Protein AF-A0A5N6I500-F1 (afdb_monomer_lite)

Secondary structure (DSSP, 8-state):
---PPPP-----PPPPS----------TTTTT---S---PPPSSPEEEE-GGGG-HHHHHHHHT-SSPPPPEEEEEESEEEEEETTEEEEEE--TT-EEEEEEEE--SHHHHHHHHT-

Structure (mmCIF, N/CA/C/O backbone):
data_AF-A0A5N6I500-F1
#
_entry.id   AF-A0A5N6I500-F1
#
loop_
_atom_site.group_PDB
_atom_site.id
_atom_site.type_symbol
_atom_site.label_atom_id
_atom_site.label_alt_id
_atom_site.label_comp_id
_atom_site.label_asym_id
_atom_site.label_entity_id
_atom_site.label_seq_id
_atom_site.pdbx_PDB_ins_code
_atom_site.Cartn_x
_atom_site.Cartn_y
_atom_site.Cartn_z
_atom_site.occupancy
_atom_site.B_iso_or_equiv
_atom_site.auth_seq_id
_atom_site.auth_comp_id
_atom_site.auth_asym_id
_atom_site.auth_atom_id
_atom_site.pdbx_PDB_model_num
ATOM 1 N N . MET A 1 1 ? 1.845 36.902 -52.386 1.00 38.25 1 MET A N 1
ATOM 2 C CA . MET A 1 1 ? 2.857 36.146 -51.619 1.00 38.25 1 MET A CA 1
ATOM 3 C C . MET A 1 1 ? 2.384 36.166 -50.168 1.00 38.25 1 MET A C 1
ATOM 5 O O . MET A 1 1 ? 2.437 37.224 -49.568 1.00 38.25 1 MET A O 1
ATOM 9 N N . SER A 1 2 ? 1.544 35.215 -49.733 1.00 46.75 2 SER A N 1
ATOM 10 C CA . SER A 1 2 ? 1.929 33.933 -49.088 1.00 46.75 2 SER A CA 1
ATOM 11 C C . SER A 1 2 ? 2.950 34.167 -47.969 1.00 46.75 2 SER A C 1
ATOM 13 O O . SER A 1 2 ? 4.024 34.668 -48.260 1.00 46.75 2 SER A O 1
ATOM 15 N N . GLN A 1 3 ? 2.674 33.851 -46.701 1.00 38.16 3 GLN A N 1
ATOM 16 C CA . GLN A 1 3 ? 2.391 32.494 -46.222 1.00 38.16 3 GLN A CA 1
ATOM 17 C C . GLN A 1 3 ? 1.387 32.436 -45.048 1.00 38.16 3 GLN A C 1
ATOM 19 O O . GLN A 1 3 ? 1.243 33.376 -44.272 1.00 38.16 3 GLN A O 1
ATOM 24 N N . LYS A 1 4 ? 0.689 31.294 -44.985 1.00 39.62 4 LYS A N 1
ATOM 25 C CA . LYS A 1 4 ? -0.266 30.837 -43.961 1.00 39.62 4 LYS A CA 1
ATOM 26 C C . LYS A 1 4 ? 0.452 30.383 -42.675 1.00 39.62 4 LYS A C 1
ATOM 28 O O . LYS A 1 4 ? 1.607 29.977 -42.772 1.00 39.62 4 LYS A O 1
ATOM 33 N N . PRO A 1 5 ? -0.234 30.360 -41.517 1.00 42.69 5 PRO A N 1
ATOM 34 C CA . PRO A 1 5 ? 0.260 29.692 -40.317 1.00 42.69 5 PRO A CA 1
ATOM 35 C C . PRO A 1 5 ? 0.240 28.166 -40.488 1.00 42.69 5 PRO A C 1
ATOM 37 O O . PRO A 1 5 ? -0.686 27.604 -41.076 1.00 42.69 5 PRO A O 1
ATOM 40 N N . GLU A 1 6 ? 1.305 27.536 -39.999 1.00 39.47 6 GLU A N 1
ATOM 41 C CA . GLU A 1 6 ? 1.583 26.106 -40.079 1.00 39.47 6 GLU A CA 1
ATOM 42 C C . GLU A 1 6 ? 0.637 25.303 -39.173 1.00 39.47 6 GLU A C 1
ATOM 44 O O . GLU A 1 6 ? 0.399 25.630 -38.009 1.00 39.47 6 GLU A O 1
ATOM 49 N N . GLU A 1 7 ? 0.058 24.272 -39.770 1.00 37.31 7 GLU A N 1
ATOM 50 C CA . GLU A 1 7 ? -0.974 23.390 -39.250 1.00 37.31 7 GLU A CA 1
ATOM 51 C C . GLU A 1 7 ? -0.416 22.496 -38.131 1.00 37.31 7 GLU A C 1
ATOM 53 O O . GLU A 1 7 ? 0.587 21.804 -38.300 1.00 37.31 7 GLU A O 1
ATOM 58 N N . SER A 1 8 ? -1.069 22.504 -36.965 1.00 41.53 8 SER A N 1
ATOM 59 C CA . SER A 1 8 ? -0.758 21.583 -35.873 1.00 41.53 8 SER A CA 1
ATOM 60 C C . SER A 1 8 ? -1.003 20.147 -36.327 1.00 41.53 8 SER A C 1
ATOM 62 O O . SER A 1 8 ? -2.142 19.717 -36.501 1.00 41.53 8 SER A O 1
ATOM 64 N N . LYS A 1 9 ? 0.087 19.401 -36.510 1.00 38.41 9 LYS A N 1
ATOM 65 C CA . LYS A 1 9 ? 0.081 17.982 -36.858 1.00 38.41 9 LYS A CA 1
ATOM 66 C C . LYS A 1 9 ? -0.550 17.175 -35.721 1.00 38.41 9 LYS A C 1
ATOM 68 O O . LYS A 1 9 ? 0.119 16.803 -34.759 1.00 38.41 9 LYS A O 1
ATOM 73 N N . ALA A 1 10 ? -1.851 16.923 -35.837 1.00 41.50 10 ALA A N 1
ATOM 74 C CA . ALA A 1 10 ? -2.559 15.957 -35.016 1.00 41.50 10 ALA A CA 1
ATOM 75 C C . ALA A 1 10 ? -1.898 14.581 -35.185 1.00 41.50 10 ALA A C 1
ATOM 77 O O . ALA A 1 10 ? -1.685 14.104 -36.301 1.00 41.50 10 ALA A O 1
ATOM 78 N N . LEU A 1 11 ? -1.538 13.958 -34.065 1.00 41.94 11 LEU A N 1
ATOM 79 C CA . LEU A 1 11 ? -1.021 12.598 -34.021 1.00 41.94 11 LEU A CA 1
ATOM 80 C C . LEU A 1 11 ? -2.114 11.650 -34.535 1.00 41.94 11 LEU A C 1
ATOM 82 O O . LEU A 1 11 ? -3.107 11.405 -33.854 1.00 41.94 11 LEU A O 1
ATOM 86 N N . GLN A 1 12 ? -1.946 11.145 -35.756 1.00 42.50 12 GLN A N 1
ATOM 87 C CA . GLN A 1 12 ? -2.789 10.088 -36.305 1.00 42.50 12 GLN A CA 1
ATOM 88 C C . GLN A 1 12 ? -2.531 8.795 -35.540 1.00 42.50 12 GLN A C 1
ATOM 90 O O . GLN A 1 12 ? -1.459 8.201 -35.629 1.00 42.50 12 GLN A O 1
ATOM 95 N N . ILE A 1 13 ? -3.539 8.373 -34.787 1.00 39.78 13 ILE A N 1
ATOM 96 C CA . ILE A 1 13 ? -3.591 7.065 -34.149 1.00 39.78 13 ILE A CA 1
ATOM 97 C C . ILE A 1 13 ? -3.926 6.056 -35.264 1.00 39.78 13 ILE A C 1
ATOM 99 O O . ILE A 1 13 ? -4.986 6.191 -35.883 1.00 39.78 13 ILE A O 1
ATOM 103 N N . PRO A 1 14 ? -3.044 5.097 -35.603 1.00 35.62 14 PRO A N 1
ATOM 104 C CA . PRO A 1 14 ? -3.326 4.126 -36.652 1.00 35.62 14 PRO A CA 1
ATOM 105 C C . PRO A 1 14 ? -4.468 3.195 -36.226 1.00 35.62 14 PRO A C 1
ATOM 107 O O . PRO A 1 14 ? -4.557 2.776 -35.072 1.00 35.62 14 PRO A O 1
ATOM 110 N N . GLY A 1 15 ? -5.360 2.938 -37.184 1.00 37.28 15 GLY A N 1
ATOM 111 C CA . GLY A 1 15 ? -6.703 2.401 -36.989 1.00 37.28 15 GLY A CA 1
ATOM 112 C C . GLY A 1 15 ? -6.760 1.088 -36.217 1.00 37.28 15 GLY A C 1
ATOM 113 O O . GLY A 1 15 ? -6.291 0.046 -36.673 1.00 37.28 15 GLY A O 1
ATOM 114 N N . LEU A 1 16 ? -7.405 1.163 -35.059 1.00 47.19 16 LEU A N 1
ATOM 115 C CA . LEU A 1 16 ? -7.952 0.028 -34.340 1.00 47.19 16 LEU A CA 1
ATOM 116 C C . LEU A 1 16 ? -9.181 -0.481 -35.124 1.00 47.19 16 LEU A C 1
ATOM 118 O O . LEU A 1 16 ? -10.058 0.307 -35.471 1.00 47.19 16 LEU A O 1
ATOM 122 N N . PHE A 1 17 ? -9.232 -1.799 -35.336 1.00 40.41 17 PHE A N 1
ATOM 123 C CA . PHE A 1 17 ? -10.361 -2.622 -35.807 1.00 40.41 17 PHE A CA 1
ATOM 124 C C . PHE A 1 17 ? -10.534 -2.821 -37.331 1.00 40.41 17 PHE A C 1
ATOM 126 O O . PHE A 1 17 ? -10.772 -1.865 -38.071 1.00 40.41 17 PHE A O 1
ATOM 133 N N . PRO A 1 18 ? -10.492 -4.079 -37.826 1.00 40.44 18 PRO A N 1
ATOM 134 C CA . PRO A 1 18 ? -10.952 -4.393 -39.172 1.00 40.44 18 PRO A CA 1
ATOM 135 C C . PRO A 1 18 ? -12.482 -4.292 -39.223 1.00 40.44 18 PRO A C 1
ATOM 137 O O . PRO A 1 18 ? -13.194 -4.977 -38.493 1.00 40.44 18 PRO A O 1
ATOM 140 N N . ALA A 1 19 ? -12.987 -3.428 -40.101 1.00 48.00 19 ALA A N 1
ATOM 141 C CA . ALA A 1 19 ? -14.409 -3.291 -40.373 1.00 48.00 19 ALA A CA 1
ATOM 142 C C . ALA A 1 19 ? -14.924 -4.493 -41.178 1.00 48.00 19 ALA A C 1
ATOM 144 O O . ALA A 1 19 ? -14.718 -4.563 -42.393 1.00 48.00 19 ALA A O 1
ATOM 145 N N . LYS A 1 20 ? -15.633 -5.413 -40.520 1.00 48.81 20 LYS A N 1
ATOM 146 C CA . LYS A 1 20 ? -16.766 -6.123 -41.122 1.00 48.81 20 LYS A CA 1
ATOM 147 C C . LYS A 1 20 ? -17.583 -6.841 -40.053 1.00 48.81 20 LYS A C 1
ATOM 149 O O . LYS A 1 20 ? -17.001 -7.487 -39.197 1.00 48.81 20 LYS A O 1
ATOM 154 N N . GLU A 1 21 ? -18.903 -6.736 -40.207 1.00 49.78 21 GLU A N 1
ATOM 155 C CA . GLU A 1 21 ? -19.995 -7.339 -39.423 1.00 49.78 21 GLU A CA 1
ATOM 156 C C . GLU A 1 21 ? -20.601 -6.421 -38.353 1.00 49.78 21 GLU A C 1
ATOM 158 O O . GLU A 1 21 ? -20.255 -6.443 -37.177 1.00 49.78 21 GLU A O 1
ATOM 163 N N . GLU A 1 22 ? -21.581 -5.627 -38.794 1.00 59.47 22 GLU A N 1
ATOM 164 C CA . GLU A 1 22 ? -22.693 -5.218 -37.936 1.00 59.47 22 GLU A CA 1
ATOM 165 C C . GLU A 1 22 ? -23.533 -6.464 -37.615 1.00 59.47 22 GLU A C 1
ATOM 167 O O . GLU A 1 22 ? -23.944 -7.177 -38.538 1.00 59.47 22 GLU A O 1
ATOM 172 N N . PRO A 1 23 ? -23.831 -6.726 -36.332 1.00 46.59 23 PRO A N 1
ATOM 173 C CA . PRO A 1 23 ? -25.198 -7.138 -36.053 1.00 46.59 23 PRO A CA 1
ATOM 174 C C . PRO A 1 23 ? -25.783 -6.514 -34.779 1.00 46.59 23 PRO A C 1
ATOM 176 O O . PRO A 1 23 ? -25.154 -6.416 -33.731 1.00 46.59 23 PRO A O 1
ATOM 179 N N . VAL A 1 24 ? -27.072 -6.204 -34.912 1.00 50.62 24 VAL A N 1
ATOM 180 C CA . VAL A 1 24 ? -28.053 -5.798 -33.898 1.00 50.62 24 VAL A CA 1
ATOM 181 C C . VAL A 1 24 ? -27.856 -4.395 -33.331 1.00 50.62 24 VAL A C 1
ATOM 183 O O . VAL A 1 24 ? -27.170 -4.163 -32.343 1.00 50.62 24 VAL A O 1
ATOM 186 N N . SER A 1 25 ? -28.568 -3.473 -33.981 1.00 64.88 25 SER A N 1
ATOM 187 C CA . SER A 1 25 ? -28.941 -2.139 -33.519 1.00 64.88 25 SER A CA 1
ATOM 188 C C . SER A 1 25 ? -29.128 -2.082 -32.001 1.00 64.88 25 SER A C 1
ATOM 190 O O . SER A 1 25 ? -30.209 -2.380 -31.491 1.00 64.88 25 SER A O 1
ATOM 192 N N . ALA A 1 26 ? -28.105 -1.631 -31.279 1.00 62.50 26 ALA A N 1
ATOM 193 C CA . ALA A 1 26 ? -28.348 -1.007 -29.992 1.00 62.50 26 ALA A CA 1
ATOM 194 C C . ALA A 1 26 ? -29.273 0.196 -30.268 1.00 62.50 26 ALA A C 1
ATOM 196 O O . ALA A 1 26 ? -28.950 0.992 -31.157 1.00 62.50 26 ALA A O 1
ATOM 197 N N . PRO A 1 27 ? -30.452 0.316 -29.627 1.00 69.38 27 PRO A N 1
ATOM 198 C CA . PRO A 1 27 ? -31.276 1.510 -29.769 1.00 69.38 27 PRO A CA 1
ATOM 199 C C . PRO A 1 27 ? -30.424 2.764 -29.514 1.00 69.38 27 PRO A C 1
ATOM 201 O O . PRO A 1 27 ? -29.532 2.722 -28.668 1.00 69.38 27 PRO A O 1
ATOM 204 N N . PRO A 1 28 ? -30.660 3.877 -30.225 1.00 66.38 28 PRO A N 1
ATOM 205 C CA . PRO A 1 28 ? -29.860 5.098 -30.074 1.00 66.38 28 PRO A CA 1
ATOM 206 C C . PRO A 1 28 ? -29.815 5.607 -28.623 1.00 66.38 28 PRO A C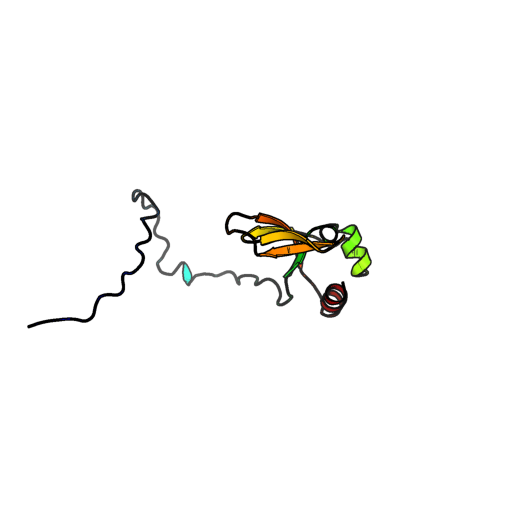 1
ATOM 208 O O . PRO A 1 28 ? -28.845 6.243 -28.217 1.00 66.38 28 PRO A O 1
ATOM 211 N N . ASP A 1 29 ? -30.814 5.243 -27.820 1.00 63.50 29 ASP A N 1
ATOM 212 C CA . ASP A 1 29 ? -30.907 5.540 -26.395 1.00 63.50 29 ASP A CA 1
ATOM 213 C C . ASP A 1 29 ? -30.167 4.546 -25.481 1.00 63.50 29 ASP A C 1
ATOM 215 O O . ASP A 1 29 ? -30.293 4.649 -24.271 1.00 63.50 29 ASP A O 1
ATOM 219 N N . TYR A 1 30 ? -29.350 3.611 -25.983 1.00 65.50 30 TYR A N 1
ATOM 220 C CA . TYR A 1 30 ? -28.656 2.612 -25.143 1.00 65.50 30 TYR A CA 1
ATOM 221 C C . TYR A 1 30 ? -27.772 3.233 -24.048 1.00 65.50 30 TYR A C 1
ATOM 223 O O . TYR A 1 30 ? -27.635 2.681 -22.959 1.00 65.50 30 TYR A O 1
ATOM 231 N N . LEU A 1 31 ? -27.162 4.395 -24.320 1.00 62.56 31 LEU A N 1
ATOM 232 C CA . LEU A 1 31 ? -26.380 5.135 -23.318 1.00 62.56 31 LEU A CA 1
ATOM 233 C C . LEU A 1 31 ? -27.259 5.870 -22.298 1.00 62.56 31 LEU A C 1
ATOM 235 O O . LEU A 1 31 ? -26.790 6.189 -21.207 1.00 62.56 31 LEU A O 1
ATOM 239 N N . LEU A 1 32 ? -28.509 6.151 -22.664 1.00 66.06 32 LEU A N 1
ATOM 240 C CA . LEU A 1 32 ? -29.484 6.897 -21.872 1.00 66.06 32 LEU A CA 1
ATOM 241 C C . LEU A 1 32 ? -30.401 5.960 -21.071 1.00 66.06 32 LEU A C 1
ATOM 243 O O . LEU A 1 32 ? -30.877 6.327 -20.003 1.00 66.06 32 LEU A O 1
ATOM 247 N N . GLN A 1 33 ? -30.577 4.727 -21.541 1.00 61.38 33 GLN A N 1
ATOM 248 C CA . GLN A 1 33 ? -31.370 3.659 -20.945 1.00 61.38 33 GLN A CA 1
ATOM 249 C C . GLN A 1 33 ? -30.529 2.815 -19.982 1.00 61.38 33 GLN A C 1
ATOM 251 O O . GLN A 1 33 ? -30.527 1.585 -20.010 1.00 61.38 33 GLN A O 1
ATOM 256 N N . ARG A 1 34 ? -29.761 3.480 -19.118 1.00 60.62 34 ARG A N 1
ATOM 257 C CA . ARG A 1 34 ? -29.176 2.800 -17.967 1.00 60.62 34 ARG A CA 1
ATOM 258 C C . ARG A 1 34 ? -30.229 2.780 -16.856 1.00 60.62 34 ARG A C 1
ATOM 260 O O . ARG A 1 34 ? -30.224 3.643 -15.988 1.00 60.62 34 ARG A O 1
ATOM 267 N N . ASP A 1 35 ? -31.148 1.816 -16.940 1.00 62.31 35 ASP A N 1
ATOM 268 C CA . ASP A 1 35 ? -32.230 1.602 -15.961 1.00 62.31 35 ASP A CA 1
ATOM 269 C C . ASP A 1 35 ? -31.709 1.174 -14.577 1.00 62.31 35 ASP A C 1
ATOM 271 O O . ASP A 1 35 ? -32.380 1.385 -13.568 1.00 62.31 35 ASP A O 1
ATOM 275 N N . GLU A 1 36 ? -30.498 0.614 -14.493 1.00 64.25 36 GLU A N 1
ATOM 276 C CA . GLU A 1 36 ? -29.910 0.266 -13.202 1.00 64.25 36 GLU A CA 1
ATOM 277 C C . GLU A 1 36 ? -29.065 1.422 -12.656 1.00 64.25 36 GLU A C 1
ATOM 279 O O . GLU A 1 36 ? -28.127 1.864 -13.336 1.00 64.25 36 GLU A O 1
ATOM 284 N N . PRO A 1 37 ? -29.340 1.914 -11.429 1.00 57.81 37 PRO A N 1
ATOM 285 C CA . PRO A 1 37 ? -28.398 2.785 -10.754 1.00 57.81 37 PRO A CA 1
ATOM 286 C C . PRO A 1 37 ? -27.064 2.046 -10.724 1.00 57.81 37 PRO A C 1
ATOM 288 O O . PRO A 1 37 ? -26.964 0.950 -10.176 1.00 57.81 37 PRO A O 1
ATOM 291 N N . VAL A 1 38 ? -26.040 2.628 -11.356 1.00 58.38 38 VAL A N 1
ATOM 292 C CA . VAL A 1 38 ? -24.672 2.166 -11.137 1.00 58.38 38 VAL A CA 1
ATOM 293 C C . VAL A 1 38 ? -24.479 2.276 -9.639 1.00 58.38 38 VAL A C 1
ATOM 295 O O . VAL A 1 38 ? -24.556 3.380 -9.099 1.00 58.38 38 VAL A O 1
ATOM 298 N N . ASP A 1 39 ? -24.307 1.136 -8.976 1.00 55.34 39 ASP A N 1
ATOM 299 C CA . ASP A 1 39 ? -23.898 1.089 -7.584 1.00 55.34 39 ASP A CA 1
ATOM 300 C C . ASP A 1 39 ? -22.490 1.682 -7.566 1.00 55.34 39 ASP A C 1
ATOM 302 O O . ASP A 1 39 ? -21.485 1.005 -7.812 1.00 55.34 39 ASP A O 1
ATOM 306 N N . PHE A 1 40 ? -22.428 3.012 -7.477 1.00 51.59 40 PHE A N 1
ATOM 307 C CA . PHE A 1 40 ? -21.171 3.712 -7.361 1.00 51.59 40 PHE A CA 1
ATOM 308 C C . PHE A 1 40 ? -20.544 3.144 -6.098 1.00 51.59 40 PHE A C 1
ATOM 310 O O . PHE A 1 40 ? -21.205 3.144 -5.052 1.00 51.59 40 PHE A O 1
ATOM 317 N N . PRO A 1 41 ? -19.309 2.616 -6.180 1.00 53.94 41 PRO A N 1
ATOM 318 C CA . PRO A 1 41 ? -18.649 2.124 -4.990 1.00 53.94 41 PRO A CA 1
ATOM 319 C C . PRO A 1 41 ? -18.726 3.237 -3.945 1.00 53.94 41 PRO A C 1
ATOM 321 O O . PRO A 1 41 ? -18.655 4.418 -4.311 1.00 53.94 41 PRO A O 1
ATOM 324 N N . PRO A 1 42 ? -18.956 2.881 -2.674 1.00 53.44 42 PRO A N 1
ATOM 325 C CA . PRO A 1 42 ? -19.251 3.873 -1.658 1.00 53.44 42 PRO A CA 1
ATOM 326 C C . PRO A 1 42 ? -18.155 4.939 -1.657 1.00 53.44 42 PRO A C 1
ATOM 328 O O . PRO A 1 42 ? -17.011 4.639 -1.997 1.00 53.44 42 PRO A O 1
ATOM 331 N N . THR A 1 43 ? -18.497 6.168 -1.261 1.00 63.47 43 THR A N 1
ATOM 332 C CA . THR A 1 43 ? -17.637 7.372 -1.219 1.00 63.47 43 THR A CA 1
ATOM 333 C C . THR A 1 43 ? -16.369 7.217 -0.361 1.00 63.47 43 THR A C 1
ATOM 335 O O . THR A 1 43 ? -15.703 8.194 -0.029 1.00 63.47 43 THR A O 1
ATOM 338 N N . PHE A 1 44 ? -16.033 6.001 0.056 1.00 63.72 44 PHE A N 1
ATOM 339 C CA . PHE A 1 44 ? -14.825 5.701 0.775 1.00 63.72 44 PHE A CA 1
ATOM 340 C C . PHE A 1 44 ? -13.654 5.453 -0.184 1.00 63.72 44 P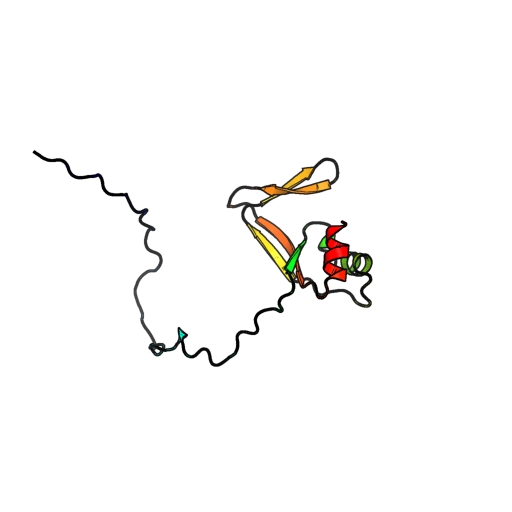HE A C 1
ATOM 342 O O . PHE A 1 44 ? -13.791 4.757 -1.194 1.00 63.72 44 PHE A O 1
ATOM 349 N N . PRO A 1 45 ? -12.476 6.000 0.137 1.00 84.12 45 PRO A N 1
ATOM 350 C CA . PRO A 1 45 ? -11.276 5.814 -0.662 1.00 84.12 45 PRO A CA 1
ATOM 351 C C . PRO A 1 45 ? -10.847 4.339 -0.738 1.00 84.12 45 PRO A C 1
ATOM 353 O O . PRO A 1 45 ? -10.852 3.603 0.252 1.00 84.12 45 PRO A O 1
ATOM 356 N N . VAL A 1 46 ? -10.421 3.918 -1.931 1.00 88.88 46 VAL A N 1
ATOM 357 C CA . VAL A 1 46 ? -9.777 2.619 -2.159 1.00 88.88 46 VAL A CA 1
ATOM 358 C C . VAL A 1 46 ? -8.269 2.796 -2.026 1.00 88.88 46 VAL A C 1
ATOM 360 O O . VAL A 1 46 ? -7.672 3.588 -2.752 1.00 88.88 46 VAL A O 1
ATOM 363 N N . TYR A 1 47 ? -7.652 2.042 -1.119 1.00 91.56 47 TYR A N 1
ATOM 364 C CA . TYR A 1 47 ? -6.208 2.080 -0.894 1.00 91.56 47 TYR A CA 1
ATOM 365 C C . TYR A 1 47 ? -5.546 0.911 -1.609 1.00 91.56 47 TYR A C 1
ATOM 367 O O . TYR A 1 47 ? -6.013 -0.226 -1.517 1.00 91.56 47 TYR A O 1
ATOM 375 N N . TYR A 1 48 ? -4.454 1.192 -2.317 1.00 92.94 48 TYR A N 1
ATOM 376 C CA . TYR A 1 48 ? -3.601 0.180 -2.927 1.00 92.94 48 TYR A CA 1
ATOM 377 C C . TYR A 1 48 ? -2.436 -0.152 -1.995 1.00 92.94 48 TYR A C 1
ATOM 379 O O . TYR A 1 48 ? -1.715 0.733 -1.539 1.00 92.94 48 TYR A O 1
ATOM 387 N N . PHE A 1 49 ? -2.235 -1.441 -1.752 1.00 92.44 49 PHE A N 1
ATOM 388 C CA . PHE A 1 49 ? -1.155 -1.979 -0.946 1.00 92.44 49 PHE A CA 1
ATOM 389 C C . PHE A 1 49 ? -0.229 -2.841 -1.796 1.00 92.44 49 PHE A C 1
ATOM 391 O O . PHE A 1 49 ? -0.670 -3.649 -2.616 1.00 92.44 49 PHE A O 1
ATOM 398 N N . TYR A 1 50 ? 1.066 -2.713 -1.532 1.00 90.69 50 TYR A N 1
ATOM 399 C CA . TYR A 1 50 ? 2.124 -3.549 -2.084 1.00 90.69 50 TYR A CA 1
ATOM 400 C C . TYR A 1 50 ? 2.955 -4.142 -0.937 1.00 90.69 50 TYR A C 1
ATOM 402 O O . TYR A 1 50 ? 2.938 -3.644 0.189 1.00 90.69 50 TYR A O 1
ATOM 410 N N . GLY A 1 51 ? 3.661 -5.243 -1.197 1.00 83.69 51 GLY A N 1
ATOM 411 C CA . GLY A 1 51 ? 4.518 -5.875 -0.190 1.00 83.69 51 GLY A CA 1
ATOM 412 C C . GLY A 1 51 ? 3.738 -6.482 0.983 1.00 83.69 51 GLY A C 1
ATOM 413 O O . GLY A 1 51 ? 2.791 -7.237 0.781 1.00 83.69 51 GLY A O 1
ATOM 414 N N . THR A 1 52 ? 4.152 -6.190 2.215 1.00 81.44 52 THR A N 1
ATOM 415 C CA . THR A 1 52 ? 3.666 -6.845 3.447 1.00 81.44 52 THR A CA 1
ATOM 416 C C . THR A 1 52 ? 2.182 -6.594 3.733 1.00 81.44 52 THR A C 1
ATOM 418 O O . THR A 1 52 ? 1.468 -7.515 4.136 1.00 81.44 52 THR A O 1
ATOM 421 N N . LEU A 1 53 ? 1.681 -5.396 3.412 1.00 82.94 53 LEU A N 1
ATOM 422 C CA . LEU A 1 53 ? 0.277 -5.005 3.597 1.00 82.94 53 LEU A CA 1
ATOM 423 C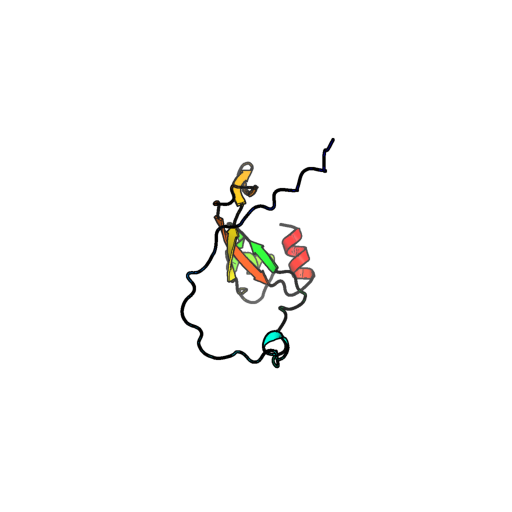 C . LEU A 1 53 ? -0.709 -5.728 2.660 1.00 82.94 53 LEU A C 1
ATOM 425 O O . LEU A 1 53 ? -1.919 -5.591 2.815 1.00 82.94 53 LEU A O 1
ATOM 429 N N . THR A 1 54 ? -0.221 -6.553 1.728 1.00 87.25 54 THR A N 1
ATOM 430 C CA . THR A 1 54 ? -1.076 -7.465 0.945 1.00 87.25 54 THR A CA 1
ATOM 431 C C . THR A 1 54 ? -1.589 -8.661 1.761 1.00 87.25 54 THR A C 1
ATOM 433 O O . THR A 1 54 ? -2.448 -9.406 1.294 1.00 87.25 54 THR A O 1
ATOM 436 N N . SER A 1 55 ? -1.102 -8.853 2.994 1.00 89.62 55 SER A N 1
ATOM 437 C CA . SER A 1 55 ? -1.586 -9.892 3.904 1.00 89.62 55 SER A CA 1
ATOM 438 C C . SER A 1 55 ? -2.838 -9.447 4.669 1.00 89.62 55 SER A C 1
ATOM 440 O O . SER A 1 55 ? -2.793 -8.516 5.476 1.00 89.62 55 SER A O 1
ATOM 442 N N . THR A 1 56 ? -3.945 -10.179 4.499 1.00 91.12 56 THR A N 1
ATOM 443 C CA . THR A 1 56 ? -5.207 -9.953 5.233 1.00 91.12 56 THR A CA 1
ATOM 444 C C . THR A 1 56 ? -5.025 -10.017 6.749 1.00 91.12 56 THR A C 1
ATOM 446 O O . THR A 1 56 ? -5.619 -9.222 7.477 1.00 91.12 56 THR A O 1
ATOM 449 N N . ALA A 1 57 ? -4.168 -10.920 7.232 1.00 91.25 57 ALA A N 1
ATOM 450 C CA . ALA A 1 57 ? -3.885 -11.090 8.652 1.00 91.25 57 ALA A CA 1
ATOM 451 C C . ALA A 1 57 ? -3.141 -9.884 9.248 1.00 91.25 57 ALA A C 1
ATOM 453 O O . ALA A 1 57 ? -3.460 -9.452 10.359 1.00 91.25 57 ALA A O 1
ATOM 454 N N . GLN A 1 58 ? -2.179 -9.312 8.513 1.00 90.19 58 GLN A N 1
ATOM 455 C CA . GLN A 1 58 ? -1.503 -8.086 8.948 1.00 90.19 58 GLN A CA 1
ATOM 456 C C . GLN A 1 58 ? -2.468 -6.906 8.967 1.00 90.19 58 GLN A C 1
ATOM 458 O O . GLN A 1 58 ? -2.532 -6.186 9.961 1.00 90.19 58 GLN A O 1
ATOM 463 N N . LEU A 1 59 ? -3.265 -6.754 7.909 1.00 90.62 59 LEU A N 1
ATOM 464 C CA . LEU A 1 59 ? -4.213 -5.653 7.805 1.00 90.62 59 LEU A CA 1
ATOM 465 C C . LEU A 1 59 ? -5.281 -5.717 8.905 1.00 90.62 59 LEU A C 1
ATOM 467 O O . LEU A 1 59 ? -5.585 -4.701 9.523 1.00 90.62 59 LEU A O 1
ATOM 471 N N . LYS A 1 60 ? -5.776 -6.920 9.232 1.00 92.81 60 LYS A N 1
ATOM 472 C CA . LYS A 1 60 ? -6.664 -7.149 10.382 1.00 92.81 60 LYS A CA 1
ATOM 473 C C . LYS A 1 60 ? -6.051 -6.619 11.679 1.00 92.81 60 LYS A C 1
ATOM 475 O O . LYS A 1 60 ? -6.743 -5.958 12.444 1.00 92.81 60 LYS A O 1
ATOM 480 N N . ARG A 1 61 ? -4.776 -6.934 11.931 1.00 91.44 61 ARG A N 1
ATOM 481 C CA . ARG A 1 61 ? -4.071 -6.529 13.154 1.00 91.44 61 ARG A CA 1
ATOM 482 C C . ARG A 1 61 ? -3.868 -5.019 13.223 1.00 91.44 61 ARG A C 1
ATOM 484 O O . ARG A 1 61 ? -4.040 -4.456 14.289 1.00 91.44 61 ARG A O 1
ATOM 491 N N . ILE A 1 62 ? -3.502 -4.384 12.113 1.00 90.50 62 ILE A N 1
ATOM 492 C CA . ILE A 1 62 ? -3.266 -2.935 12.061 1.00 90.50 62 ILE A CA 1
ATOM 493 C C . ILE A 1 62 ? -4.571 -2.156 12.250 1.00 90.50 62 ILE A C 1
ATOM 495 O O . ILE A 1 62 ? -4.601 -1.148 12.945 1.00 90.50 62 ILE A O 1
ATOM 499 N N . LEU A 1 63 ? -5.653 -2.628 11.630 1.00 90.69 63 LEU A N 1
ATOM 500 C CA . LEU A 1 63 ? -6.955 -1.971 11.693 1.00 90.69 63 LEU A CA 1
ATOM 501 C C . LEU A 1 63 ? -7.766 -2.345 12.946 1.00 90.69 63 LEU A C 1
ATOM 503 O O . LEU A 1 63 ? -8.798 -1.727 13.200 1.00 90.69 63 LEU A O 1
ATOM 507 N N . ASP A 1 64 ? -7.299 -3.309 13.747 1.00 91.50 64 ASP A N 1
ATOM 508 C CA . ASP A 1 64 ? -8.021 -3.925 14.873 1.00 91.50 64 ASP A CA 1
ATOM 509 C C . ASP A 1 64 ? -9.383 -4.518 14.471 1.00 91.50 64 ASP A C 1
ATOM 511 O O . ASP A 1 64 ? -10.376 -4.433 15.195 1.00 91.50 64 ASP A O 1
ATOM 515 N N . LEU A 1 65 ? -9.450 -5.137 13.288 1.00 90.62 65 LEU A N 1
ATOM 516 C CA . LEU A 1 65 ? -10.696 -5.707 12.783 1.00 90.62 65 LEU A CA 1
ATOM 517 C C . LEU A 1 65 ? -11.037 -7.030 13.490 1.00 90.62 65 LEU A C 1
ATOM 519 O O . LEU A 1 65 ? -10.160 -7.872 13.710 1.00 90.62 65 LEU A O 1
ATOM 523 N N . PRO A 1 66 ? -12.327 -7.307 13.762 1.00 91.06 66 PRO A N 1
ATOM 524 C CA . PRO A 1 66 ? -12.744 -8.570 14.374 1.00 91.06 66 PRO A CA 1
ATOM 525 C C . PRO A 1 66 ? -12.503 -9.771 13.442 1.00 91.06 66 PRO A C 1
ATOM 527 O O . PRO A 1 66 ? -12.147 -10.867 13.888 1.00 91.06 66 PRO A O 1
ATOM 530 N N . LYS A 1 67 ? -12.627 -9.558 12.126 1.00 92.75 67 LYS A N 1
ATOM 531 C CA . LYS A 1 67 ? -12.437 -10.560 11.069 1.00 92.75 67 LYS A CA 1
ATOM 532 C C . LYS A 1 67 ? -11.424 -10.067 10.038 1.00 92.75 67 LYS A C 1
ATOM 534 O O . LYS A 1 67 ? -11.216 -8.869 9.892 1.00 92.75 67 LYS A O 1
ATOM 539 N N . GLU A 1 68 ? -10.807 -11.003 9.324 1.00 91.00 68 GLU A N 1
ATOM 540 C CA . GLU A 1 68 ? -9.950 -10.677 8.188 1.00 91.00 68 GLU A CA 1
ATOM 541 C C . GLU A 1 68 ? -10.710 -9.890 7.104 1.00 91.00 68 GLU A C 1
ATOM 543 O O . GLU A 1 68 ? -11.806 -10.306 6.699 1.00 91.00 68 GLU A O 1
ATOM 548 N N . PRO A 1 69 ? -10.149 -8.759 6.640 1.00 91.44 69 PRO A N 1
ATOM 549 C CA . PRO A 1 69 ? -10.737 -7.972 5.570 1.00 91.44 69 PRO A CA 1
ATOM 550 C C . PRO A 1 69 ? -10.636 -8.697 4.224 1.00 91.44 69 PRO A C 1
ATOM 552 O O . PRO A 1 69 ? -9.734 -9.502 3.994 1.00 91.44 69 PRO A O 1
ATOM 555 N N . GLN A 1 70 ? -11.547 -8.373 3.305 1.00 91.31 70 GLN A N 1
ATOM 556 C CA . GLN A 1 70 ? -11.437 -8.822 1.919 1.00 91.31 70 GLN A CA 1
ATOM 557 C C . GLN A 1 70 ? -10.507 -7.890 1.146 1.00 91.31 70 GLN A C 1
ATOM 559 O O . GLN A 1 70 ? -10.806 -6.708 0.977 1.00 91.31 70 GLN A O 1
ATOM 564 N N . LEU A 1 71 ? -9.402 -8.449 0.660 1.00 91.81 71 LEU A N 1
ATOM 565 C CA . LEU A 1 71 ? -8.486 -7.791 -0.261 1.00 91.81 71 LEU A CA 1
ATOM 566 C C . LEU A 1 71 ? -8.790 -8.226 -1.693 1.00 91.81 71 LEU A C 1
ATOM 568 O O . LEU A 1 71 ? -9.002 -9.411 -1.958 1.00 91.81 71 LEU A O 1
ATOM 572 N N . ARG A 1 72 ? -8.800 -7.271 -2.624 1.00 92.56 72 ARG A N 1
ATOM 573 C CA . ARG A 1 72 ? -8.913 -7.561 -4.057 1.00 92.56 72 ARG A CA 1
ATOM 574 C C . ARG A 1 72 ? -7.539 -7.475 -4.695 1.00 92.56 72 ARG A C 1
ATOM 576 O O . ARG A 1 72 ? -6.816 -6.522 -4.449 1.00 92.56 72 ARG A O 1
ATOM 583 N N . LYS A 1 73 ? -7.172 -8.449 -5.527 1.00 93.50 73 LYS A N 1
ATOM 584 C CA . LYS A 1 73 ? -5.930 -8.353 -6.304 1.00 93.50 73 LYS A CA 1
ATOM 585 C C . LYS A 1 73 ? -6.013 -7.164 -7.256 1.00 93.50 73 LYS A C 1
ATOM 587 O O . LYS A 1 73 ? -7.061 -6.936 -7.858 1.00 93.50 73 LYS A O 1
ATOM 592 N N . ALA A 1 74 ? -4.919 -6.424 -7.366 1.00 94.25 74 ALA A N 1
ATOM 593 C CA . ALA A 1 74 ? -4.829 -5.244 -8.210 1.00 94.25 74 ALA A CA 1
ATOM 594 C C . ALA A 1 74 ? -3.420 -5.099 -8.778 1.00 94.25 74 ALA A C 1
ATOM 596 O O . ALA A 1 74 ? -2.458 -5.608 -8.204 1.00 94.25 74 ALA A O 1
ATOM 597 N N . GLU A 1 75 ? -3.314 -4.376 -9.885 1.00 94.69 75 GLU A N 1
ATOM 598 C CA . GLU A 1 75 ? -2.060 -4.100 -10.576 1.00 94.69 75 GLU A CA 1
ATOM 599 C C . GLU A 1 75 ? -1.989 -2.613 -10.905 1.00 94.69 75 GLU A C 1
ATOM 601 O O . GLU A 1 75 ? -3.009 -1.991 -11.217 1.00 94.69 75 GLU A O 1
ATOM 606 N N . VAL A 1 76 ? -0.790 -2.041 -10.817 1.00 93.69 76 VAL A N 1
ATOM 607 C CA . VAL A 1 76 ? -0.533 -0.647 -11.183 1.00 93.69 76 VAL A CA 1
ATOM 608 C C . VAL A 1 76 ? 0.599 -0.609 -12.203 1.00 93.69 76 VAL A C 1
ATOM 610 O O . VAL A 1 76 ? 1.696 -1.102 -11.938 1.00 93.69 76 VAL A O 1
ATOM 613 N N . ASN A 1 77 ? 0.312 -0.023 -13.364 1.00 95.75 77 ASN A N 1
ATOM 614 C CA . ASN A 1 77 ? 1.253 0.140 -14.473 1.00 95.75 77 ASN A CA 1
ATOM 615 C C . ASN A 1 77 ? 2.011 1.468 -14.344 1.00 95.75 77 ASN A C 1
ATOM 617 O O . ASN A 1 77 ? 1.458 2.439 -13.824 1.00 95.75 77 ASN A O 1
ATOM 621 N N . GLY A 1 78 ? 3.233 1.550 -14.868 1.00 95.75 78 GLY A N 1
ATOM 622 C CA . GLY A 1 78 ? 4.044 2.770 -14.799 1.00 95.75 78 GLY A CA 1
ATOM 623 C C . GLY A 1 78 ? 4.861 2.909 -13.513 1.00 95.75 78 GLY A C 1
ATOM 624 O O . GLY A 1 78 ? 5.444 3.966 -13.270 1.00 95.75 78 GLY A O 1
ATOM 625 N N . PHE A 1 79 ? 4.889 1.874 -12.671 1.00 95.69 79 PHE A N 1
ATOM 626 C CA . PHE A 1 79 ? 5.585 1.884 -11.387 1.00 95.69 79 PHE A CA 1
ATOM 627 C C . PHE A 1 79 ? 6.518 0.690 -11.267 1.00 95.69 79 PHE A C 1
ATOM 629 O O . PHE A 1 79 ? 6.290 -0.362 -11.854 1.00 95.69 79 PHE A O 1
ATOM 636 N N . ALA A 1 80 ? 7.548 0.854 -10.449 1.00 94.44 80 ALA A N 1
ATOM 637 C CA . ALA A 1 80 ? 8.471 -0.202 -10.077 1.00 94.44 80 ALA A CA 1
ATOM 638 C C . ALA A 1 80 ? 8.659 -0.222 -8.556 1.00 94.44 80 ALA A C 1
ATOM 640 O O . ALA A 1 80 ? 8.383 0.758 -7.862 1.00 94.44 80 ALA A O 1
ATOM 641 N N . ILE A 1 81 ? 9.145 -1.346 -8.031 1.00 92.62 81 ILE A N 1
ATOM 642 C CA . ILE A 1 81 ? 9.564 -1.451 -6.632 1.00 92.62 81 ILE A CA 1
ATOM 643 C C . ILE A 1 81 ? 11.078 -1.281 -6.564 1.00 92.62 81 ILE A C 1
ATOM 645 O O . ILE A 1 81 ? 11.823 -2.054 -7.165 1.00 92.62 81 ILE A O 1
ATOM 649 N N . ALA A 1 82 ? 11.530 -0.298 -5.792 1.00 91.88 82 ALA A N 1
ATOM 650 C CA . ALA A 1 82 ? 12.938 -0.088 -5.481 1.00 91.88 82 ALA A CA 1
ATOM 651 C C . ALA A 1 82 ? 13.179 -0.179 -3.973 1.00 91.88 82 ALA A C 1
ATOM 653 O O . ALA A 1 82 ? 12.259 -0.049 -3.171 1.00 91.88 82 ALA A O 1
ATOM 654 N N . LYS A 1 83 ? 14.428 -0.415 -3.571 1.00 90.81 83 LYS A N 1
ATOM 655 C CA . LYS A 1 83 ? 14.804 -0.395 -2.155 1.00 90.81 83 LYS A CA 1
ATOM 656 C C . LYS A 1 83 ? 15.126 1.026 -1.715 1.00 90.81 83 LYS A C 1
ATOM 658 O O . LYS A 1 83 ? 15.985 1.676 -2.306 1.00 90.81 83 LYS A O 1
ATOM 663 N N . TRP A 1 84 ? 14.493 1.461 -0.636 1.00 87.38 84 TRP A N 1
ATOM 664 C CA . TRP A 1 84 ? 14.858 2.646 0.120 1.00 87.38 84 TRP A CA 1
ATOM 665 C C . TRP A 1 84 ? 15.432 2.204 1.472 1.00 87.38 84 TRP A C 1
ATOM 667 O O . TRP A 1 84 ? 14.714 1.997 2.450 1.00 87.38 84 TRP A O 1
ATOM 677 N N . GLY A 1 85 ? 16.744 1.950 1.486 1.00 89.06 85 GLY A N 1
ATOM 678 C CA . GLY A 1 85 ? 17.389 1.223 2.582 1.00 89.06 85 GLY A CA 1
ATOM 679 C C . GLY A 1 85 ? 16.882 -0.221 2.646 1.00 89.06 85 GLY A C 1
ATOM 680 O O . GLY A 1 85 ? 16.930 -0.939 1.645 1.00 89.06 85 GLY A O 1
ATOM 681 N N . ASP A 1 86 ? 16.366 -0.624 3.806 1.00 86.75 86 ASP A N 1
ATOM 682 C CA . ASP A 1 86 ? 15.792 -1.959 4.026 1.00 86.75 86 ASP A CA 1
ATOM 683 C C . ASP A 1 86 ? 14.313 -2.072 3.614 1.00 86.75 86 ASP A C 1
ATOM 685 O O . ASP A 1 86 ? 13.754 -3.171 3.611 1.00 86.75 86 ASP A O 1
ATOM 689 N N . TYR A 1 87 ? 13.673 -0.963 3.227 1.00 84.12 87 TYR A N 1
ATOM 690 C CA . TYR A 1 87 ? 12.246 -0.929 2.908 1.00 84.12 87 TYR A CA 1
ATOM 691 C C . TYR A 1 87 ? 11.998 -0.918 1.394 1.00 84.12 87 TYR A C 1
ATOM 693 O O . TYR A 1 87 ? 12.615 -0.128 0.676 1.00 84.12 87 TYR A O 1
ATOM 701 N N . PRO A 1 88 ? 11.095 -1.763 0.864 1.00 89.38 88 PRO A N 1
ATOM 702 C CA . PRO A 1 88 ? 10.636 -1.632 -0.512 1.00 89.38 88 PRO A CA 1
ATOM 703 C C . PRO A 1 88 ? 9.735 -0.398 -0.642 1.00 89.38 88 PRO A C 1
ATOM 705 O O . PRO A 1 88 ? 8.814 -0.215 0.148 1.00 89.38 88 PRO A O 1
ATOM 708 N N . ALA A 1 89 ? 9.977 0.417 -1.662 1.00 90.94 89 ALA A N 1
ATOM 709 C CA . ALA A 1 89 ? 9.213 1.614 -1.977 1.00 90.94 89 ALA A CA 1
ATOM 710 C C . ALA A 1 89 ? 8.721 1.564 -3.426 1.00 90.94 89 ALA A C 1
ATOM 712 O O . ALA A 1 89 ? 9.444 1.141 -4.333 1.00 90.94 89 ALA A O 1
ATOM 713 N N . LEU A 1 90 ? 7.486 2.014 -3.633 1.00 92.56 90 LEU A N 1
ATOM 714 C CA . LEU A 1 90 ? 6.918 2.210 -4.961 1.00 92.56 90 LEU A CA 1
ATOM 715 C C . LEU A 1 90 ? 7.491 3.494 -5.570 1.00 92.56 90 LEU A C 1
ATOM 717 O O . LEU A 1 90 ? 7.369 4.569 -4.987 1.00 92.56 90 LEU A O 1
ATOM 721 N N . ILE A 1 91 ? 8.111 3.379 -6.739 1.00 94.19 91 ILE A N 1
ATOM 722 C CA . ILE A 1 91 ? 8.704 4.495 -7.477 1.00 94.19 91 ILE A CA 1
ATOM 723 C C . ILE A 1 91 ? 8.145 4.552 -8.895 1.00 94.19 91 ILE A C 1
ATOM 725 O O . ILE A 1 91 ? 7.635 3.557 -9.413 1.00 94.19 91 ILE A O 1
ATOM 729 N N . ASN A 1 92 ? 8.270 5.709 -9.541 1.00 95.31 92 ASN A N 1
ATOM 730 C CA . ASN A 1 92 ? 7.972 5.842 -10.962 1.00 95.31 92 ASN A CA 1
ATOM 731 C C . ASN A 1 92 ? 8.867 4.888 -11.767 1.00 95.31 92 ASN A C 1
ATOM 733 O O . ASN A 1 92 ? 10.094 4.930 -11.656 1.00 95.31 92 ASN A O 1
ATOM 737 N N . GLY A 1 93 ? 8.230 4.028 -12.555 1.00 94.19 93 GLY A N 1
ATOM 738 C CA . GLY A 1 93 ? 8.872 3.093 -13.467 1.00 94.19 93 GLY A CA 1
ATOM 739 C C . GLY A 1 93 ? 8.659 3.503 -14.920 1.00 94.19 93 GLY A C 1
ATOM 740 O O . GLY A 1 93 ? 8.267 4.630 -15.232 1.00 94.19 93 GLY A O 1
ATOM 741 N N . LYS A 1 94 ? 8.920 2.565 -15.823 1.00 95.62 94 LYS A N 1
ATOM 742 C CA . LYS A 1 94 ? 8.560 2.673 -17.237 1.00 95.62 94 LYS A CA 1
ATOM 743 C C . LYS A 1 94 ? 7.097 2.310 -17.440 1.00 95.62 94 LYS A C 1
ATOM 745 O O . LYS A 1 94 ? 6.487 1.668 -16.592 1.00 95.62 94 LYS A O 1
ATOM 750 N N . GLN A 1 95 ? 6.535 2.687 -18.584 1.00 93.69 95 GLN A N 1
ATOM 751 C CA . GLN A 1 95 ? 5.126 2.437 -18.886 1.00 93.69 95 GLN A CA 1
ATOM 752 C C . GLN A 1 95 ? 4.777 0.941 -18.896 1.00 93.69 95 GLN A C 1
ATOM 754 O O . GLN A 1 95 ? 3.676 0.568 -18.499 1.00 93.69 95 GLN A O 1
ATOM 759 N N . GLU A 1 96 ? 5.720 0.101 -19.318 1.00 95.31 96 GLU A N 1
ATOM 760 C CA . GLU A 1 96 ? 5.613 -1.357 -19.302 1.00 95.31 96 GLU A CA 1
ATOM 761 C C . GLU A 1 96 ? 5.822 -2.003 -17.923 1.00 95.31 96 GLU A C 1
ATOM 763 O O . GLU A 1 96 ? 5.542 -3.193 -17.772 1.00 95.31 96 GLU A O 1
ATOM 768 N N . ASP A 1 97 ? 6.306 -1.257 -16.925 1.00 96.06 97 ASP A N 1
ATOM 769 C CA . ASP A 1 97 ? 6.527 -1.807 -15.590 1.00 96.06 97 ASP A CA 1
ATOM 770 C C . ASP A 1 97 ? 5.188 -1.945 -14.858 1.00 96.06 97 ASP A C 1
ATOM 772 O O . ASP A 1 97 ? 4.392 -1.003 -14.785 1.00 96.06 97 ASP A O 1
ATOM 776 N N . VAL A 1 98 ? 4.951 -3.133 -14.303 1.00 95.44 98 VAL A N 1
ATOM 777 C CA . VAL A 1 98 ? 3.721 -3.472 -13.584 1.00 95.44 98 VAL A CA 1
ATOM 778 C C . VAL A 1 98 ? 4.067 -3.945 -12.184 1.00 95.44 98 VAL A C 1
ATOM 780 O O . VAL A 1 98 ? 4.874 -4.858 -12.000 1.00 95.44 98 VAL A O 1
ATOM 783 N N . VAL A 1 99 ? 3.412 -3.356 -11.187 1.00 95.25 99 VAL A N 1
ATOM 784 C CA . VAL A 1 99 ? 3.481 -3.818 -9.800 1.00 95.25 99 VAL A CA 1
ATOM 785 C C . VAL A 1 99 ? 2.163 -4.469 -9.428 1.00 95.25 99 VAL A C 1
ATOM 787 O O . VAL A 1 99 ? 1.108 -3.841 -9.483 1.00 95.25 99 VAL A O 1
ATOM 790 N N . THR A 1 100 ? 2.239 -5.729 -9.009 1.00 94.88 100 THR A N 1
ATOM 791 C CA . THR A 1 100 ? 1.109 -6.471 -8.449 1.00 94.88 100 THR A CA 1
ATOM 792 C C . THR A 1 100 ? 0.965 -6.183 -6.960 1.00 94.88 100 THR A C 1
ATOM 794 O O . THR A 1 100 ? 1.951 -6.197 -6.217 1.00 94.88 100 THR A O 1
ATOM 797 N N .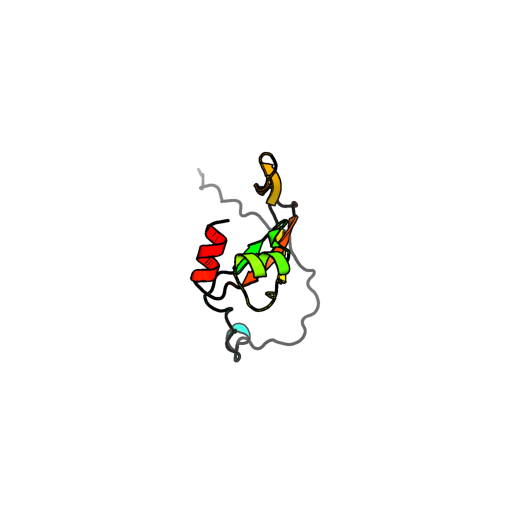 GLY A 1 101 ? -0.267 -6.029 -6.503 1.00 94.19 101 GLY A N 1
ATOM 798 C CA . GLY A 1 101 ? -0.586 -5.777 -5.109 1.00 94.19 101 GLY A CA 1
ATOM 799 C C . GLY A 1 101 ? -2.020 -6.157 -4.780 1.00 94.19 101 GLY A C 1
ATOM 800 O O . GLY A 1 101 ? -2.605 -7.093 -5.336 1.00 94.19 101 GLY A O 1
ATOM 801 N N . SER A 1 102 ? -2.599 -5.456 -3.817 1.00 94.75 102 SER A N 1
ATOM 802 C CA . SER A 1 102 ? -3.985 -5.660 -3.415 1.00 94.75 102 SER A CA 1
ATOM 803 C C . SER A 1 102 ? -4.634 -4.354 -3.005 1.00 94.75 102 SER A C 1
ATOM 805 O O . SER A 1 102 ? -3.983 -3.488 -2.436 1.00 94.75 102 SER A O 1
ATOM 807 N N . THR A 1 103 ? -5.922 -4.215 -3.276 1.00 93.56 103 THR A N 1
ATOM 808 C CA . THR A 1 103 ? -6.722 -3.076 -2.852 1.00 93.56 103 THR A CA 1
ATOM 809 C C . THR A 1 103 ? -7.620 -3.436 -1.687 1.00 93.56 103 THR A C 1
ATOM 811 O O . THR A 1 103 ?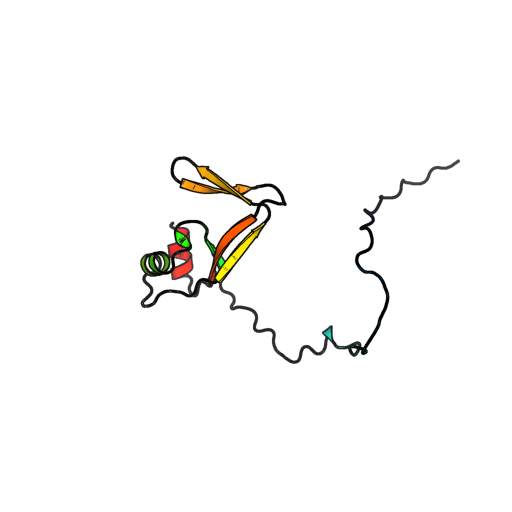 -8.146 -4.551 -1.583 1.00 93.56 103 THR A O 1
ATOM 814 N N . TYR A 1 104 ? -7.807 -2.453 -0.817 1.00 92.31 104 TYR A N 1
ATOM 815 C CA . TYR A 1 104 ? -8.738 -2.504 0.292 1.00 92.31 104 TYR A CA 1
ATOM 816 C C . TYR A 1 104 ? -9.712 -1.338 0.192 1.00 92.31 104 TYR A C 1
ATOM 818 O O . TYR A 1 104 ? -9.314 -0.192 -0.030 1.00 92.31 104 TYR A O 1
ATOM 826 N N . LEU A 1 105 ? -10.995 -1.651 0.358 1.00 91.38 105 LEU A N 1
ATOM 827 C CA . LEU A 1 105 ? -12.029 -0.645 0.521 1.00 91.38 105 LEU A CA 1
ATOM 828 C C . LEU A 1 105 ? -12.069 -0.251 1.994 1.00 91.38 105 LEU A C 1
ATOM 830 O O . LEU A 1 105 ? -12.527 -1.037 2.827 1.00 91.38 105 LEU A O 1
ATOM 834 N N . VAL A 1 106 ? -11.590 0.954 2.287 1.00 89.44 106 VAL A N 1
ATOM 835 C CA . VAL A 1 106 ? -11.663 1.529 3.629 1.00 89.44 106 VAL A CA 1
ATOM 836 C C . VAL A 1 106 ? -13.123 1.796 3.972 1.00 89.44 106 VAL A C 1
ATOM 838 O O . VAL A 1 106 ? -13.888 2.213 3.109 1.00 89.44 106 VAL A O 1
ATOM 841 N N . LYS A 1 107 ? -13.542 1.513 5.206 1.00 87.56 107 LYS A N 1
ATOM 842 C CA . LYS A 1 107 ? -14.958 1.625 5.607 1.00 87.56 107 LYS A CA 1
ATOM 843 C C . LYS A 1 107 ? -15.243 2.769 6.573 1.00 87.56 107 LYS A C 1
ATOM 845 O O . LYS A 1 107 ? -16.407 3.093 6.791 1.00 87.56 107 LYS A O 1
ATOM 850 N N . SER A 1 108 ? -14.209 3.363 7.161 1.00 88.31 108 SER A N 1
ATOM 851 C CA . SER A 1 108 ? -14.337 4.457 8.123 1.00 88.31 108 SER A CA 1
ATOM 852 C C . SER A 1 108 ? -13.134 5.396 8.074 1.00 88.31 108 SER A C 1
ATOM 854 O O . SER A 1 108 ? -12.053 5.035 7.606 1.00 88.31 108 SER A O 1
ATOM 856 N N . GLU A 1 109 ? -13.315 6.611 8.589 1.00 87.00 109 GLU A N 1
ATOM 857 C CA . GLU A 1 109 ? -12.216 7.568 8.731 1.00 87.00 109 GLU A CA 1
ATOM 858 C C . GLU A 1 109 ? -11.145 7.054 9.706 1.00 87.00 109 GLU A C 1
ATOM 860 O O . GLU A 1 109 ? -9.959 7.232 9.459 1.00 87.00 109 GLU A O 1
ATOM 865 N N . GLU A 1 110 ? -11.541 6.336 10.759 1.00 88.31 110 GLU A N 1
ATOM 866 C CA . GLU A 1 110 ? -10.613 5.714 11.711 1.00 88.31 110 GLU A CA 1
ATOM 867 C C . GLU A 1 110 ? -9.690 4.693 11.028 1.00 88.31 110 GLU A C 1
ATOM 869 O O . GLU A 1 110 ? -8.486 4.672 11.287 1.00 88.31 110 GLU A O 1
ATOM 874 N N . GLU A 1 111 ? -10.224 3.869 10.118 1.00 89.00 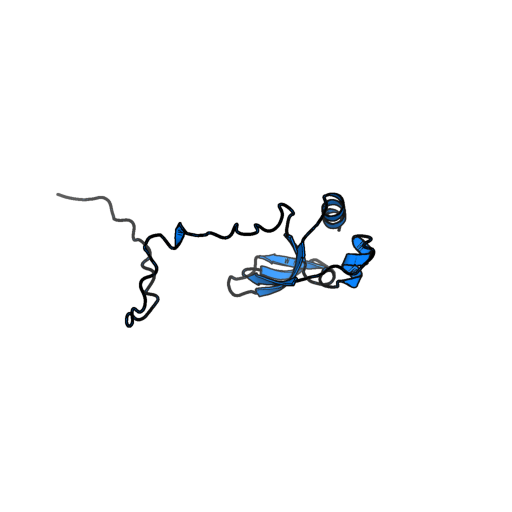111 GLU A N 1
ATOM 875 C CA . GLU A 1 111 ? -9.410 2.953 9.314 1.00 89.00 111 GLU A CA 1
ATOM 876 C C . GLU A 1 111 ? -8.426 3.729 8.422 1.00 89.00 111 GLU A C 1
ATOM 878 O O . GLU A 1 111 ? -7.244 3.389 8.379 1.00 89.00 111 GLU A O 1
ATOM 883 N N . ALA A 1 112 ? -8.879 4.799 7.755 1.00 87.31 112 ALA A N 1
ATOM 884 C CA . ALA A 1 112 ? -8.016 5.645 6.925 1.00 87.31 112 ALA A CA 1
ATOM 885 C C . ALA A 1 112 ? -6.890 6.302 7.743 1.00 87.31 112 ALA A C 1
ATOM 887 O O . ALA A 1 112 ? -5.733 6.305 7.318 1.00 87.31 112 ALA A O 1
ATOM 888 N N . GLN A 1 113 ? -7.215 6.819 8.931 1.00 88.62 113 GLN A N 1
ATOM 889 C CA . GLN A 1 113 ? -6.256 7.435 9.846 1.00 88.62 113 GLN A CA 1
ATOM 890 C C . GLN A 1 113 ? -5.195 6.426 10.291 1.00 88.62 113 GLN A C 1
ATOM 892 O O . GLN A 1 113 ? -4.004 6.712 10.168 1.00 88.62 113 GLN A O 1
ATOM 897 N N . LYS A 1 114 ? -5.595 5.221 10.721 1.00 89.06 114 LYS A N 1
ATOM 898 C CA . LYS A 1 114 ? -4.649 4.154 11.095 1.00 89.06 114 LYS A CA 1
ATOM 899 C C . LYS A 1 114 ? -3.698 3.797 9.953 1.00 89.06 114 LYS A C 1
ATOM 901 O O . LYS A 1 114 ? -2.511 3.614 10.194 1.00 89.06 114 LYS A O 1
ATOM 906 N N . LEU A 1 115 ? -4.199 3.726 8.718 1.00 88.69 115 LEU A N 1
ATOM 907 C CA . LEU A 1 115 ? -3.379 3.414 7.542 1.00 88.69 115 LEU A CA 1
ATOM 908 C C . LEU A 1 115 ? -2.419 4.543 7.161 1.00 88.69 115 LEU A C 1
ATOM 910 O O . LEU A 1 115 ? -1.346 4.266 6.641 1.00 88.69 115 LEU A O 1
ATOM 914 N N . SER A 1 116 ? -2.788 5.800 7.415 1.00 85.25 116 SER A N 1
ATOM 915 C CA . SER A 1 116 ? -1.930 6.959 7.128 1.00 85.25 116 SER A CA 1
ATOM 916 C C . SER A 1 116 ? -0.729 7.100 8.070 1.00 85.25 116 SER A C 1
ATOM 918 O O . SER A 1 116 ? 0.189 7.858 7.772 1.00 85.25 116 SER A O 1
ATOM 920 N N . LEU A 1 117 ? -0.743 6.390 9.203 1.00 80.56 117 LEU A N 1
ATOM 921 C CA . LEU A 1 117 ? 0.307 6.416 10.227 1.00 80.56 117 LEU A CA 1
ATOM 922 C C . LEU A 1 117 ? 1.346 5.289 10.066 1.00 80.56 117 LEU A C 1
ATOM 924 O O . LEU A 1 117 ? 2.231 5.166 10.914 1.00 80.56 117 LEU A O 1
ATOM 928 N N . LEU A 1 118 ? 1.212 4.461 9.024 1.00 74.94 118 LEU A N 1
ATOM 929 C CA . LEU A 1 118 ? 2.148 3.388 8.667 1.00 74.94 118 LEU A CA 1
ATOM 930 C C . LEU A 1 118 ? 3.305 3.912 7.815 1.00 74.94 118 LEU A C 1
ATOM 932 O O . LEU A 1 118 ? 4.433 3.417 8.034 1.00 74.94 118 LEU A O 1
#

Sequence (118 aa):
MSQKPEESKALQIPGLFPAKEEPVSAPPDYLLQRDEPVDFPPTFPVYYFYGTLTSTAQLKRILDLPKEPQLRKAEVNGFAIAKWGDYPALINGKQEDVVTGSTYLVKSEEEAQKLSLL

InterPro domains:
  IPR009288 Gamma-glutamylcyclotransferase, AIG2-like domain [PF06094] (48-115)
  IPR036568 Gamma-glutamyl cyclotransferase-like superfamily [SSF110857] (47-110)

Radius of gyration: 23.41 Å; chains: 1; bounding box: 50×47×66 Å

Foldseek 3Di:
DDDDDDDDDDPDDPDDDDDDDDDDDPDPCVVVPPVDDPPPPPPFDKDWDADPCLDQVVLCVLLVPPDRFDKAKDKDAQWDWDDPDPDTDIDGDHRRDMGITTIGGDDDVSSVVSVVVD

pLDDT: mean 76.02, std 20.32, range [35.62, 96.06]

Organism: NCBI:txid1506151